Protein AF-H0Y9L6-F1 (afdb_monomer)

Solvent-accessible surface area (backbone atoms only — not comparable to full-atom values): 7091 Å² total; per-residue (Å²): 112,68,71,59,36,52,47,23,25,65,70,33,54,51,69,46,4,44,51,24,51,51,49,42,59,73,73,42,91,65,25,67,65,57,50,48,73,49,43,56,62,44,70,72,65,68,49,72,91,47,29,78,71,36,44,25,39,37,43,28,50,24,52,48,27,60,76,39,41,92,81,33,39,68,65,43,51,51,46,40,55,59,40,41,44,53,55,44,63,72,46,82,90,70,85,73,83,88,76,87,65,94,75,76,60,79,89,75,52,51,49,56,58,51,28,44,52,46,39,52,54,28,54,77,50,97

Sequence (126 aa):
LIPILHQKAKRGTPHQAKQAVHCIHAIFTNKEVQLAQIFEPLSRSLNADVPEQLITPLVSLGHISMLAPDQFASPMKSVVANFIVKDLLMNDRSTGEKNGKLWSPDEEVSPEVLAKHFGRQSRRIA

Mean predicted aligned error: 5.21 Å

Structure (mmCIF, N/CA/C/O backbone):
data_AF-H0Y9L6-F1
#
_entry.id   AF-H0Y9L6-F1
#
loop_
_atom_site.group_PDB
_atom_site.id
_atom_site.type_symbol
_atom_site.label_atom_id
_atom_site.label_alt_id
_atom_site.label_comp_id
_atom_site.label_asym_id
_atom_site.label_entity_id
_atom_site.label_seq_id
_atom_site.pdbx_PDB_ins_code
_atom_site.Cartn_x
_atom_site.Cartn_y
_atom_site.Cartn_z
_atom_site.occupancy
_atom_site.B_iso_or_equiv
_atom_site.auth_seq_id
_atom_site.auth_comp_id
_atom_site.auth_asym_id
_atom_site.auth_atom_id
_atom_site.pdbx_PDB_model_num
ATOM 1 N N . LEU A 1 1 ? -1.077 10.507 18.757 1.00 83.62 1 LEU A N 1
ATOM 2 C CA . LEU A 1 1 ? -0.507 9.294 18.117 1.0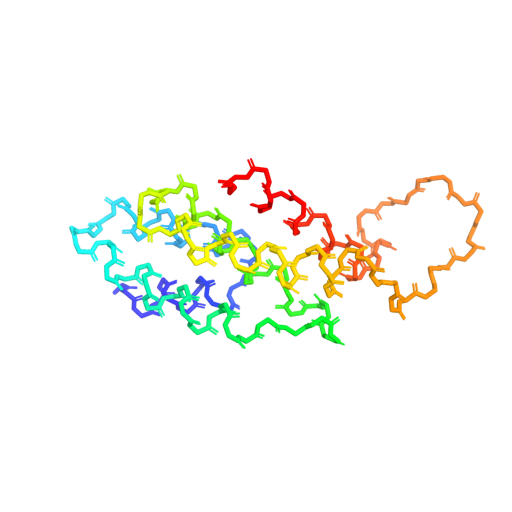0 83.62 1 LEU A CA 1
ATOM 3 C C . LEU A 1 1 ? -1.051 9.060 16.703 1.00 83.62 1 LEU A C 1
ATOM 5 O O . LEU A 1 1 ? -0.246 8.917 15.791 1.00 83.62 1 LEU A O 1
ATOM 9 N N . ILE A 1 2 ? -2.377 9.090 16.503 1.00 88.00 2 ILE A N 1
ATOM 10 C CA . ILE A 1 2 ? -3.035 8.862 15.196 1.00 88.00 2 ILE A CA 1
ATOM 11 C C . ILE A 1 2 ? -2.395 9.634 14.021 1.00 88.00 2 ILE A C 1
ATOM 13 O O . ILE A 1 2 ? -2.034 8.987 13.038 1.00 88.00 2 ILE A O 1
ATOM 17 N N . PRO A 1 3 ? -2.150 10.963 14.098 1.00 91.88 3 PRO A N 1
ATOM 18 C CA . PRO A 1 3 ? -1.632 11.711 12.946 1.00 91.88 3 PRO A CA 1
ATOM 19 C C . PRO A 1 3 ? -0.243 11.245 12.494 1.00 91.88 3 PRO A C 1
ATOM 21 O O . PRO A 1 3 ? 0.048 11.216 11.301 1.00 91.88 3 PRO A O 1
ATOM 24 N N . ILE A 1 4 ? 0.599 10.827 13.446 1.00 95.19 4 ILE A N 1
ATOM 25 C CA . ILE A 1 4 ? 1.949 10.323 13.171 1.00 95.19 4 ILE A CA 1
ATOM 26 C C . ILE A 1 4 ? 1.857 8.970 12.468 1.00 95.19 4 ILE A C 1
ATOM 28 O O . ILE A 1 4 ? 2.503 8.772 11.445 1.00 95.19 4 ILE A O 1
ATOM 32 N N . LEU A 1 5 ? 1.021 8.056 12.971 1.00 94.56 5 LEU A N 1
ATOM 33 C CA . LEU A 1 5 ? 0.847 6.742 12.349 1.00 94.56 5 LEU A CA 1
ATOM 34 C C . LEU A 1 5 ? 0.247 6.863 10.942 1.00 94.56 5 LEU A C 1
ATOM 36 O O . LEU A 1 5 ? 0.723 6.200 10.026 1.00 94.56 5 LEU A O 1
ATOM 40 N N . HIS A 1 6 ? -0.707 7.772 10.728 1.00 95.69 6 HIS A N 1
ATOM 41 C CA . HIS A 1 6 ? -1.245 8.052 9.393 1.00 95.69 6 HIS A CA 1
ATOM 42 C C . HIS A 1 6 ? -0.172 8.608 8.453 1.00 95.69 6 HIS A C 1
ATOM 44 O O . HIS A 1 6 ? -0.079 8.183 7.301 1.00 95.69 6 HIS A O 1
ATOM 50 N N . GLN A 1 7 ? 0.664 9.534 8.932 1.00 96.19 7 GLN A N 1
ATOM 51 C CA . GLN A 1 7 ? 1.766 10.080 8.142 1.00 96.19 7 GLN A CA 1
ATOM 52 C C . GLN A 1 7 ? 2.773 8.985 7.767 1.00 96.19 7 GLN A C 1
ATOM 54 O O . GLN A 1 7 ? 3.165 8.901 6.603 1.00 96.19 7 GLN A O 1
ATOM 59 N N . LYS A 1 8 ? 3.135 8.108 8.711 1.00 95.12 8 LYS A N 1
ATOM 60 C CA . LYS A 1 8 ? 4.059 6.991 8.475 1.00 95.12 8 LYS A CA 1
ATOM 61 C C . LYS A 1 8 ? 3.483 5.933 7.538 1.00 95.12 8 LYS A C 1
ATOM 63 O O . LYS A 1 8 ? 4.197 5.487 6.649 1.00 95.12 8 LYS A O 1
ATOM 68 N N . ALA A 1 9 ? 2.201 5.601 7.662 1.00 94.75 9 ALA A N 1
ATOM 69 C CA . ALA A 1 9 ? 1.523 4.680 6.751 1.00 94.75 9 ALA A CA 1
ATOM 70 C C . ALA A 1 9 ? 1.425 5.230 5.315 1.00 94.75 9 ALA A C 1
ATOM 72 O O . ALA A 1 9 ? 1.479 4.466 4.356 1.00 94.75 9 ALA A O 1
ATOM 73 N N . LYS A 1 10 ? 1.296 6.552 5.144 1.00 94.00 10 LYS A N 1
ATOM 74 C CA . LYS A 1 10 ? 1.134 7.167 3.815 1.00 94.00 10 LYS A CA 1
ATOM 75 C C . LYS A 1 10 ? 2.449 7.556 3.140 1.00 94.00 10 LYS A C 1
ATOM 77 O O . LYS A 1 10 ? 2.530 7.515 1.920 1.00 94.00 10 LYS A O 1
ATOM 82 N N . ARG A 1 11 ? 3.444 8.006 3.911 1.00 92.94 11 ARG A N 1
ATOM 83 C CA . ARG A 1 11 ? 4.670 8.648 3.393 1.00 92.94 11 ARG A CA 1
ATOM 84 C C . ARG A 1 11 ? 5.959 8.183 4.077 1.00 92.94 11 ARG A C 1
ATOM 86 O O . ARG A 1 11 ? 7.016 8.747 3.817 1.00 92.94 11 ARG A O 1
ATOM 93 N N . GLY A 1 12 ? 5.885 7.232 5.006 1.00 92.31 12 GLY A N 1
ATOM 94 C CA . GLY A 1 12 ? 7.068 6.682 5.666 1.00 92.31 12 GLY A CA 1
ATOM 95 C C . GLY A 1 12 ? 7.868 5.752 4.754 1.00 92.31 12 GLY A C 1
ATOM 96 O O . GLY A 1 12 ? 7.500 5.500 3.606 1.00 92.31 12 GLY A O 1
ATOM 97 N N . THR A 1 13 ? 8.950 5.193 5.293 1.00 94.06 13 THR A N 1
ATOM 98 C CA . THR A 1 13 ? 9.623 4.062 4.640 1.00 94.06 13 THR A CA 1
ATOM 99 C C . THR A 1 13 ? 8.701 2.834 4.632 1.00 94.06 13 THR A C 1
ATOM 101 O O . THR A 1 13 ? 7.822 2.735 5.494 1.00 94.06 13 THR A O 1
ATOM 104 N N . PRO A 1 14 ? 8.910 1.853 3.738 1.00 92.81 14 PRO A N 1
ATOM 105 C CA . PRO A 1 14 ? 8.109 0.624 3.701 1.00 92.81 14 PRO A CA 1
ATOM 106 C C . PRO A 1 14 ? 8.007 -0.070 5.068 1.00 92.81 14 PRO A C 1
ATOM 108 O O . PRO A 1 14 ? 6.933 -0.490 5.498 1.00 92.81 14 PRO A O 1
ATOM 111 N N . HIS A 1 15 ? 9.120 -0.105 5.806 1.00 92.44 15 HIS A N 1
ATOM 112 C CA . HIS A 1 15 ? 9.171 -0.660 7.155 1.00 92.44 15 HIS A CA 1
ATOM 113 C C . HIS A 1 15 ? 8.325 0.144 8.158 1.00 92.44 15 HIS A C 1
ATOM 115 O O . HIS A 1 15 ? 7.545 -0.432 8.917 1.00 92.44 15 HIS A O 1
ATOM 121 N N . GLN A 1 16 ? 8.434 1.478 8.138 1.00 95.50 16 GLN A N 1
ATOM 122 C CA . GLN A 1 16 ? 7.624 2.353 8.992 1.00 95.50 16 GLN A CA 1
ATOM 123 C C . GLN A 1 16 ? 6.134 2.235 8.673 1.00 95.50 16 GLN A C 1
ATOM 125 O O . GLN A 1 16 ? 5.315 2.256 9.587 1.00 95.50 16 GLN A O 1
ATOM 130 N N . ALA A 1 17 ? 5.787 2.103 7.396 1.00 96.69 17 ALA A N 1
ATOM 131 C CA . ALA A 1 17 ? 4.414 1.996 6.939 1.00 96.69 17 ALA A CA 1
ATOM 132 C C . ALA A 1 17 ? 3.761 0.691 7.405 1.00 96.69 17 ALA A C 1
ATOM 134 O O . ALA A 1 17 ? 2.702 0.730 8.032 1.00 96.69 17 ALA A O 1
ATOM 135 N N . LYS A 1 18 ? 4.453 -0.445 7.224 1.00 95.62 18 LYS A N 1
ATOM 136 C CA . LYS A 1 18 ? 4.063 -1.736 7.808 1.00 95.62 18 LYS A CA 1
ATOM 137 C C . LYS A 1 18 ? 3.821 -1.599 9.310 1.00 95.62 18 LYS A C 1
ATOM 139 O O . LYS A 1 18 ? 2.737 -1.929 9.787 1.00 95.62 18 LYS A O 1
ATOM 144 N N . GLN A 1 19 ? 4.805 -1.095 10.054 1.00 96.44 19 GLN A N 1
ATOM 145 C CA . GLN A 1 19 ? 4.687 -1.014 11.508 1.00 96.44 19 GLN A CA 1
ATOM 146 C C . GLN A 1 19 ? 3.551 -0.077 11.933 1.00 96.44 19 GLN A C 1
ATOM 148 O O . GLN A 1 19 ? 2.816 -0.393 12.864 1.00 96.44 19 GLN A O 1
ATOM 153 N N . ALA A 1 20 ? 3.357 1.039 11.230 1.00 97.50 20 ALA A N 1
ATOM 154 C CA . ALA A 1 20 ? 2.285 1.979 11.523 1.00 97.50 20 ALA A CA 1
ATOM 155 C C . ALA A 1 20 ? 0.897 1.348 11.348 1.00 97.50 20 ALA A C 1
ATOM 157 O O . ALA A 1 20 ? 0.052 1.513 12.224 1.00 97.50 20 ALA A O 1
ATOM 158 N N . VAL A 1 21 ? 0.675 0.586 10.271 1.00 97.44 21 VAL A N 1
ATOM 159 C CA . VAL A 1 21 ? -0.589 -0.131 10.031 1.00 97.44 21 VAL A CA 1
ATOM 160 C C . VAL A 1 21 ? -0.860 -1.161 11.134 1.00 97.44 21 VAL A C 1
ATOM 162 O O . VAL A 1 21 ? -1.962 -1.199 11.682 1.00 97.44 21 VAL A O 1
ATOM 165 N N . HIS A 1 22 ? 0.154 -1.939 11.528 1.00 96.75 22 HIS A N 1
ATOM 166 C CA . HIS A 1 22 ? 0.036 -2.910 12.625 1.00 96.75 22 HIS A CA 1
ATOM 167 C C . HIS A 1 22 ? -0.235 -2.233 13.973 1.00 96.75 22 HIS A C 1
ATOM 169 O O . HIS A 1 22 ? -1.106 -2.675 14.720 1.00 96.75 22 HIS A O 1
ATOM 175 N N . CYS A 1 23 ? 0.441 -1.121 14.269 1.00 97.31 23 CYS A N 1
ATOM 176 C CA . CYS A 1 23 ? 0.176 -0.327 15.468 1.00 97.31 23 CYS A CA 1
ATOM 177 C C . CYS A 1 23 ? -1.254 0.225 15.486 1.00 97.31 23 CYS A C 1
ATOM 179 O O . CYS A 1 23 ? -1.894 0.196 16.534 1.00 97.31 23 CYS A O 1
ATOM 181 N N . ILE A 1 24 ? -1.773 0.706 14.349 1.00 96.88 24 ILE A N 1
ATOM 182 C CA . ILE A 1 24 ? -3.159 1.185 14.266 1.00 96.88 24 ILE A CA 1
ATOM 183 C C . ILE A 1 24 ? -4.137 0.049 14.584 1.00 96.88 24 ILE A C 1
ATOM 185 O O . ILE A 1 24 ? -5.054 0.232 15.382 1.00 96.88 24 ILE A O 1
ATOM 189 N N . HIS A 1 25 ? -3.914 -1.127 13.997 1.00 96.31 25 HIS A N 1
ATOM 190 C CA . HIS A 1 25 ? -4.761 -2.294 14.217 1.00 96.31 25 HIS A CA 1
ATOM 191 C C . HIS A 1 25 ? -4.735 -2.787 15.673 1.00 96.31 25 HIS A C 1
ATOM 193 O O . HIS A 1 25 ? -5.776 -3.156 16.208 1.00 96.31 25 HIS A O 1
ATOM 199 N N . ALA A 1 26 ? -3.565 -2.777 16.318 1.00 96.50 26 ALA A N 1
ATOM 200 C CA . ALA A 1 26 ? -3.392 -3.309 17.668 1.00 96.50 26 ALA A CA 1
ATOM 201 C C . ALA A 1 26 ? -3.844 -2.349 18.783 1.00 96.50 26 ALA A C 1
ATOM 203 O O . ALA A 1 26 ? -4.328 -2.800 19.816 1.00 96.50 26 ALA A O 1
ATOM 204 N N . ILE A 1 27 ? -3.655 -1.036 18.606 1.00 95.62 27 ILE A N 1
ATOM 205 C CA . ILE A 1 27 ? -3.820 -0.054 19.694 1.00 95.62 27 ILE A CA 1
ATOM 206 C C . ILE A 1 27 ? -5.228 0.552 19.721 1.00 95.62 27 ILE A C 1
ATOM 208 O O . ILE A 1 27 ? -5.741 0.864 20.795 1.00 95.62 27 ILE A O 1
ATOM 212 N N . PHE A 1 28 ? -5.856 0.762 18.562 1.00 94.50 28 PHE A N 1
ATOM 213 C CA . PHE A 1 28 ? -7.108 1.516 18.482 1.00 94.50 28 PHE A CA 1
ATOM 214 C C . PHE A 1 28 ? -8.325 0.599 18.405 1.00 94.50 28 PHE A C 1
ATOM 216 O O . PHE A 1 28 ? -8.390 -0.328 17.599 1.00 94.50 28 PHE A O 1
ATOM 223 N N . THR A 1 29 ? -9.352 0.912 19.191 1.00 93.38 29 THR A N 1
ATOM 224 C CA . THR A 1 29 ? -10.644 0.216 19.137 1.00 93.38 29 THR A CA 1
ATOM 225 C C . THR A 1 29 ? -11.394 0.523 17.839 1.00 93.38 29 THR A C 1
ATOM 227 O O . THR A 1 29 ? -11.958 -0.380 17.227 1.00 93.38 29 THR A O 1
ATOM 230 N N . ASN A 1 30 ? -11.312 1.765 17.350 1.00 93.81 30 ASN A N 1
ATOM 231 C CA . ASN A 1 30 ? -11.886 2.224 16.079 1.00 93.81 30 ASN A CA 1
ATOM 232 C C . ASN A 1 30 ? -10.958 1.998 14.865 1.00 93.81 30 ASN A C 1
ATOM 234 O O . ASN A 1 30 ? -10.985 2.779 13.910 1.00 93.81 30 ASN A O 1
ATOM 238 N N . LYS A 1 31 ? -10.129 0.945 14.905 1.00 94.31 31 LYS A N 1
ATOM 239 C CA . LYS A 1 31 ? -9.116 0.614 13.886 1.00 94.31 31 LYS A CA 1
ATOM 240 C C . LYS A 1 31 ? -9.644 0.651 12.453 1.00 94.31 31 LYS A C 1
ATOM 242 O O . LYS A 1 31 ? -8.991 1.217 11.590 1.00 94.31 31 LYS A O 1
ATOM 247 N N . GLU A 1 32 ? -10.839 0.129 12.214 1.00 93.88 32 GLU A N 1
ATOM 248 C CA . GLU A 1 32 ? -11.477 0.080 10.894 1.00 93.88 32 GLU A CA 1
ATOM 249 C C . GLU A 1 32 ? -11.596 1.460 10.235 1.00 93.88 32 GLU A C 1
ATOM 251 O O . GLU A 1 32 ? -11.155 1.665 9.105 1.00 93.88 32 GLU A O 1
ATOM 256 N N . VAL A 1 33 ? -12.091 2.447 10.988 1.00 95.88 33 VAL A N 1
ATOM 257 C CA . VAL A 1 33 ? -12.224 3.832 10.514 1.00 95.88 33 VAL A CA 1
ATOM 258 C C . VAL A 1 33 ? -10.851 4.434 10.206 1.00 95.88 33 VAL A C 1
ATOM 260 O O . VAL A 1 33 ? -10.682 5.115 9.195 1.00 95.88 33 VAL A O 1
ATOM 263 N N . GLN A 1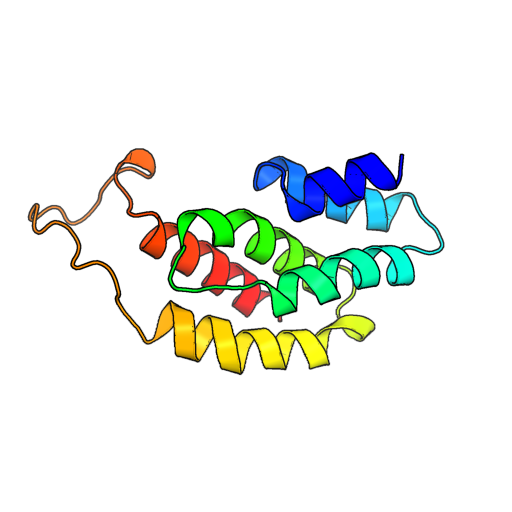 34 ? -9.848 4.165 11.048 1.00 96.38 34 GLN A N 1
ATOM 264 C CA . GLN A 1 34 ? -8.487 4.676 10.846 1.00 96.38 34 GLN A CA 1
ATOM 265 C C . GLN A 1 34 ? -7.827 4.059 9.603 1.00 96.38 34 GLN A C 1
ATOM 267 O O . GLN A 1 34 ? -7.228 4.772 8.796 1.00 96.38 34 GLN A O 1
ATOM 272 N N . LEU A 1 35 ? -7.979 2.744 9.406 1.00 96.88 35 LEU A N 1
ATOM 273 C CA . LEU A 1 35 ? -7.455 2.046 8.232 1.00 96.88 35 LEU A CA 1
ATOM 274 C C . LEU A 1 35 ? -8.156 2.509 6.948 1.00 96.88 35 LEU A C 1
ATOM 276 O O . LEU A 1 35 ? -7.473 2.729 5.950 1.00 96.88 35 LEU A O 1
ATOM 280 N N . ALA A 1 36 ? -9.468 2.769 6.973 1.00 96.62 36 ALA A N 1
ATOM 281 C CA . ALA A 1 36 ? -10.198 3.310 5.823 1.00 96.62 36 ALA A CA 1
ATOM 282 C C . ALA A 1 36 ? -9.684 4.702 5.405 1.00 96.62 36 ALA A C 1
ATOM 284 O O . ALA A 1 36 ? -9.421 4.947 4.226 1.00 96.62 36 ALA A O 1
ATOM 285 N N . GLN A 1 37 ? -9.410 5.581 6.378 1.00 96.38 37 GLN A N 1
ATOM 286 C CA . GLN A 1 37 ? -8.814 6.907 6.148 1.00 96.38 37 GLN A CA 1
ATOM 287 C C . GLN A 1 37 ? -7.380 6.866 5.585 1.00 96.38 37 GLN A C 1
ATOM 289 O O . GLN A 1 37 ? -6.846 7.895 5.138 1.00 96.38 37 GLN A O 1
ATOM 294 N N . ILE A 1 38 ? -6.727 5.704 5.623 1.00 97.00 38 ILE A N 1
ATOM 295 C CA . ILE A 1 38 ? -5.441 5.450 4.969 1.00 97.00 38 ILE A CA 1
ATOM 296 C C . ILE A 1 38 ? -5.662 4.812 3.599 1.00 97.00 38 ILE A C 1
ATOM 298 O O . ILE A 1 38 ? -5.086 5.283 2.620 1.00 97.00 38 ILE A O 1
ATOM 302 N N . PHE A 1 39 ? -6.508 3.789 3.528 1.00 97.31 39 PHE A N 1
ATOM 303 C CA . PHE A 1 39 ? -6.759 3.001 2.330 1.00 97.31 39 PHE A CA 1
ATOM 304 C C . PHE A 1 39 ? -7.279 3.849 1.171 1.00 97.31 39 PHE A C 1
ATOM 306 O O . PHE A 1 39 ? -6.702 3.830 0.085 1.00 97.31 39 PHE A O 1
ATOM 313 N N . GLU A 1 40 ? -8.350 4.614 1.394 1.00 96.06 40 GLU A N 1
ATOM 314 C CA . GLU A 1 40 ? -9.019 5.368 0.332 1.00 96.06 40 GLU A CA 1
ATOM 315 C C . GLU A 1 40 ? -8.084 6.327 -0.417 1.00 96.06 40 GLU A C 1
ATOM 317 O O . GLU A 1 40 ? -7.974 6.197 -1.639 1.00 96.06 40 GLU A O 1
ATOM 322 N N . PRO A 1 41 ? -7.364 7.254 0.250 1.00 96.12 41 PRO A N 1
ATOM 323 C CA . PRO A 1 41 ? -6.481 8.168 -0.462 1.00 96.12 41 PRO A CA 1
ATOM 324 C C . PRO A 1 41 ? -5.327 7.439 -1.153 1.00 96.12 41 PRO A C 1
ATOM 326 O O . PRO A 1 41 ? -4.972 7.830 -2.259 1.00 96.12 41 PRO A O 1
ATOM 329 N N . LEU A 1 42 ? -4.777 6.376 -0.548 1.00 96.12 42 LEU A N 1
ATOM 330 C CA . LEU A 1 42 ? -3.685 5.615 -1.158 1.00 96.12 42 LEU A CA 1
ATOM 331 C C . LEU A 1 42 ? -4.138 4.879 -2.415 1.00 96.12 42 LEU A C 1
ATOM 333 O O . LEU A 1 42 ? -3.459 4.961 -3.430 1.00 96.12 42 LEU A O 1
ATOM 337 N N . SER A 1 43 ? -5.291 4.207 -2.369 1.00 95.06 43 SER A N 1
ATOM 338 C CA . SER A 1 43 ? -5.838 3.472 -3.517 1.00 95.06 43 SER A CA 1
ATOM 339 C C . SER A 1 43 ? -6.123 4.377 -4.721 1.00 95.06 43 SER A C 1
ATOM 341 O O . SER A 1 43 ? -5.938 3.951 -5.857 1.00 95.06 43 SER A O 1
ATOM 343 N N . ARG A 1 44 ? -6.516 5.637 -4.480 1.00 94.38 44 ARG A N 1
ATOM 344 C CA . ARG A 1 44 ? -6.775 6.635 -5.530 1.00 94.38 44 ARG A CA 1
ATOM 345 C C . ARG A 1 44 ? -5.512 7.320 -6.048 1.00 94.38 44 ARG A C 1
ATOM 347 O O . ARG A 1 44 ? -5.534 7.836 -7.157 1.00 94.38 44 ARG A O 1
ATOM 354 N N . SER A 1 45 ? -4.442 7.365 -5.256 1.00 93.56 45 SER A N 1
ATOM 355 C CA . SER A 1 45 ? -3.193 8.040 -5.625 1.00 93.56 45 SER A CA 1
ATOM 356 C C . SER A 1 45 ? -2.155 7.113 -6.263 1.00 93.56 45 SER A C 1
ATOM 358 O O . SER A 1 45 ? -1.025 7.545 -6.479 1.00 93.56 45 SER A O 1
ATOM 360 N N . LEU A 1 46 ? -2.486 5.838 -6.502 1.00 94.06 46 LEU A N 1
ATOM 361 C CA . LEU A 1 46 ? -1.581 4.902 -7.165 1.00 94.06 46 LEU A CA 1
ATOM 362 C C . LEU A 1 46 ? -1.315 5.373 -8.598 1.00 94.06 46 LEU A C 1
ATOM 364 O O . LEU A 1 46 ? -2.238 5.517 -9.394 1.00 94.06 46 LEU A O 1
ATOM 368 N N . ASN A 1 47 ? -0.043 5.601 -8.917 1.00 92.56 47 ASN A N 1
ATOM 369 C CA . ASN A 1 47 ? 0.391 6.031 -10.237 1.00 92.56 47 ASN A CA 1
ATOM 370 C C . ASN A 1 47 ? 1.576 5.180 -10.710 1.00 92.56 47 ASN A C 1
ATOM 372 O O . ASN A 1 47 ? 2.658 5.221 -10.126 1.00 92.56 47 ASN A O 1
ATOM 376 N N . ALA A 1 48 ? 1.361 4.414 -11.777 1.00 89.44 48 ALA A N 1
ATOM 377 C CA . ALA A 1 48 ? 2.357 3.513 -12.342 1.00 89.44 48 ALA A CA 1
ATOM 378 C C . ALA A 1 48 ? 3.491 4.238 -13.089 1.00 89.44 48 ALA A C 1
ATOM 380 O O . ALA A 1 48 ? 4.540 3.640 -13.317 1.00 89.44 48 ALA A O 1
ATOM 381 N N . ASP A 1 49 ? 3.316 5.524 -13.400 1.00 88.81 49 ASP A N 1
ATOM 382 C CA . ASP A 1 49 ? 4.328 6.347 -14.068 1.00 8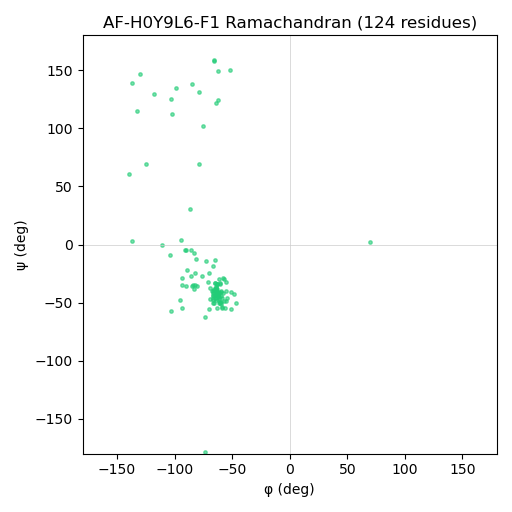8.81 49 ASP A CA 1
ATOM 383 C C . ASP A 1 49 ? 5.392 6.882 -13.097 1.00 88.81 49 ASP A C 1
ATOM 385 O O . ASP A 1 49 ? 6.439 7.358 -13.527 1.00 88.81 49 ASP A O 1
ATOM 389 N N . VAL A 1 50 ? 5.159 6.768 -11.782 1.00 89.31 50 VAL A N 1
ATOM 390 C CA . VAL A 1 50 ? 6.112 7.176 -10.735 1.00 89.31 50 VAL A CA 1
ATOM 391 C C . VAL A 1 50 ? 6.387 5.999 -9.783 1.00 89.31 50 VAL A C 1
ATOM 393 O O . VAL A 1 50 ? 5.968 6.018 -8.620 1.00 89.31 50 VAL A O 1
ATOM 396 N N . PRO A 1 51 ? 7.078 4.940 -10.250 1.00 85.00 51 PRO A N 1
ATOM 397 C CA . PRO A 1 51 ? 7.227 3.683 -9.511 1.00 85.00 51 PRO A CA 1
ATOM 398 C C . PRO A 1 51 ? 7.939 3.825 -8.157 1.00 85.00 51 PRO A C 1
ATOM 400 O O . PRO A 1 51 ? 7.614 3.103 -7.215 1.00 85.00 51 PRO A O 1
ATOM 403 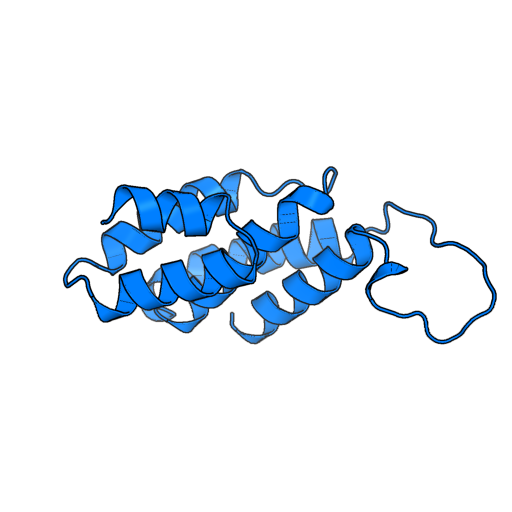N N . GLU A 1 52 ? 8.838 4.801 -8.015 1.00 86.50 52 GLU A N 1
ATOM 404 C CA . GLU A 1 52 ? 9.522 5.130 -6.753 1.00 86.50 52 GLU A CA 1
ATOM 405 C C . GLU A 1 52 ? 8.549 5.470 -5.612 1.00 86.50 52 GLU A C 1
ATOM 407 O O . GLU A 1 52 ? 8.827 5.205 -4.443 1.00 86.50 52 GLU A O 1
ATOM 412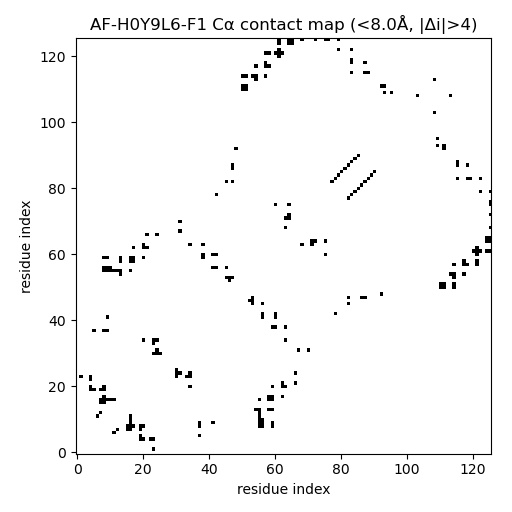 N N . GLN A 1 53 ? 7.377 6.023 -5.942 1.00 89.88 53 GLN A N 1
ATOM 413 C CA . GLN A 1 53 ? 6.365 6.420 -4.963 1.00 89.88 53 GLN A CA 1
ATOM 414 C C . GLN A 1 53 ? 5.362 5.305 -4.646 1.00 89.88 53 GLN A C 1
ATOM 416 O O . GLN A 1 53 ? 4.525 5.482 -3.763 1.00 89.88 53 GLN A O 1
ATOM 421 N N . LEU A 1 54 ? 5.430 4.152 -5.323 1.00 92.44 54 LEU A N 1
ATOM 422 C CA . LEU A 1 54 ? 4.446 3.075 -5.166 1.00 92.44 54 LEU A CA 1
ATOM 423 C C . LEU A 1 54 ? 4.734 2.126 -4.012 1.00 92.44 54 LEU A C 1
ATOM 425 O O . LEU A 1 54 ? 3.801 1.533 -3.473 1.00 92.44 54 LEU A O 1
ATOM 429 N N . ILE A 1 55 ? 6.000 1.974 -3.622 1.00 92.38 55 ILE A N 1
ATOM 430 C CA . ILE A 1 55 ? 6.410 0.933 -2.673 1.00 92.38 55 ILE A CA 1
ATOM 431 C C . ILE A 1 55 ? 5.671 1.088 -1.336 1.00 92.38 55 ILE A C 1
ATOM 433 O O . ILE A 1 55 ? 5.004 0.160 -0.877 1.00 92.38 55 ILE A O 1
ATOM 437 N N . THR A 1 56 ? 5.743 2.270 -0.723 1.00 94.31 56 THR A N 1
ATOM 438 C CA . THR A 1 56 ? 5.091 2.542 0.567 1.00 94.31 56 THR A CA 1
ATOM 439 C C . THR A 1 56 ? 3.563 2.375 0.505 1.00 94.31 56 THR A C 1
ATOM 441 O O . THR A 1 56 ? 3.023 1.643 1.341 1.00 94.31 56 THR A O 1
ATOM 444 N N . PRO A 1 57 ? 2.842 2.972 -0.469 1.00 95.69 57 PRO A N 1
ATOM 445 C CA . PRO A 1 57 ? 1.412 2.731 -0.652 1.00 95.69 57 PRO A CA 1
ATOM 446 C C . PRO A 1 57 ? 1.042 1.254 -0.803 1.00 95.69 57 PRO A C 1
ATOM 448 O O . PRO A 1 57 ? 0.115 0.798 -0.134 1.00 95.69 57 PRO A O 1
ATOM 451 N N . LEU A 1 58 ? 1.768 0.491 -1.629 1.00 95.12 58 LEU A N 1
ATOM 452 C CA . LEU A 1 58 ? 1.486 -0.929 -1.863 1.00 95.12 58 LEU A CA 1
ATOM 453 C C . LEU A 1 58 ? 1.661 -1.767 -0.594 1.00 95.12 58 LEU A C 1
ATOM 455 O O . LEU A 1 58 ? 0.830 -2.637 -0.324 1.00 95.12 58 LEU A O 1
ATOM 459 N N . VAL A 1 59 ? 2.691 -1.475 0.205 1.00 95.56 59 VAL A N 1
ATOM 460 C CA . VAL A 1 59 ? 2.935 -2.131 1.499 1.00 95.56 59 VAL A CA 1
ATOM 461 C C . VAL A 1 59 ? 1.805 -1.839 2.483 1.00 95.56 59 VAL A C 1
ATOM 463 O O . VAL A 1 59 ? 1.274 -2.765 3.099 1.00 95.56 59 VAL A O 1
ATOM 466 N N . SER A 1 60 ? 1.398 -0.574 2.609 1.00 96.81 60 SER A N 1
ATOM 467 C CA . SER A 1 60 ? 0.282 -0.192 3.480 1.00 96.81 60 SER A CA 1
ATOM 468 C C . SER A 1 60 ? -1.021 -0.861 3.064 1.00 96.81 60 SER A C 1
ATOM 470 O O . SER A 1 60 ? -1.683 -1.475 3.897 1.00 96.81 60 SER A O 1
ATOM 472 N N . LEU A 1 61 ? -1.367 -0.795 1.777 1.00 96.94 61 LEU A N 1
ATOM 473 C CA . LEU A 1 61 ? -2.570 -1.416 1.226 1.00 96.94 61 LEU A CA 1
ATOM 474 C C . LEU A 1 61 ? -2.581 -2.935 1.457 1.00 96.94 61 LEU A C 1
ATOM 476 O O . LEU A 1 61 ? -3.574 -3.464 1.953 1.00 96.94 61 LEU A O 1
ATOM 480 N N . GLY A 1 62 ? -1.467 -3.622 1.185 1.00 95.12 62 GLY A N 1
ATOM 481 C CA . GLY A 1 62 ? -1.345 -5.066 1.400 1.00 95.12 62 GLY A CA 1
ATOM 482 C C . GLY A 1 62 ? -1.528 -5.468 2.866 1.00 95.12 62 GLY A C 1
ATOM 483 O O . GLY A 1 62 ? -2.265 -6.405 3.165 1.00 95.12 62 GLY A O 1
ATOM 484 N N . HIS A 1 63 ? -0.921 -4.734 3.804 1.00 96.19 63 HIS A N 1
ATOM 485 C CA . HIS A 1 63 ? -1.091 -5.018 5.232 1.00 96.19 63 HIS A CA 1
ATOM 486 C C . HIS A 1 63 ? -2.481 -4.662 5.766 1.00 96.19 63 HIS A C 1
ATOM 488 O O . HIS A 1 63 ? -2.966 -5.362 6.652 1.00 96.19 63 HIS A O 1
ATOM 494 N N . ILE A 1 64 ? -3.142 -3.630 5.233 1.00 96.62 64 ILE A N 1
ATOM 495 C CA . ILE A 1 64 ? -4.538 -3.330 5.579 1.00 96.62 64 ILE A CA 1
ATOM 496 C C . ILE A 1 64 ? -5.438 -4.503 5.181 1.00 96.62 64 ILE A C 1
ATOM 498 O O . ILE A 1 64 ? -6.200 -4.992 6.013 1.00 96.62 64 ILE A O 1
ATOM 502 N N . SER A 1 65 ? -5.298 -5.008 3.953 1.00 95.00 65 SER A N 1
ATOM 503 C CA . SER A 1 65 ? -6.060 -6.171 3.486 1.00 95.00 65 SER A CA 1
ATOM 504 C C . SER A 1 65 ? -5.762 -7.441 4.277 1.00 95.00 65 SER A C 1
ATOM 506 O O . SER A 1 65 ? -6.676 -8.213 4.533 1.00 95.00 65 SER A O 1
ATOM 508 N N . MET A 1 66 ? -4.519 -7.620 4.733 1.00 94.50 66 MET A N 1
ATOM 509 C CA . MET A 1 66 ? -4.136 -8.741 5.596 1.00 94.50 66 MET A CA 1
ATOM 510 C C . MET A 1 66 ? -4.847 -8.722 6.951 1.00 94.50 66 MET A C 1
ATOM 512 O O . MET A 1 66 ? -5.235 -9.764 7.469 1.00 94.50 66 MET A O 1
ATOM 516 N N . LEU A 1 67 ? -4.932 -7.540 7.564 1.00 95.12 67 LEU A N 1
ATOM 517 C CA . LEU A 1 67 ? -5.392 -7.377 8.943 1.00 95.12 67 LEU A CA 1
ATOM 518 C C . LEU A 1 67 ? -6.909 -7.186 9.051 1.00 95.12 67 LEU A C 1
ATOM 520 O O . LEU A 1 67 ? -7.469 -7.401 10.122 1.00 95.12 67 LEU A O 1
ATOM 524 N N . ALA A 1 68 ? -7.565 -6.748 7.977 1.00 93.88 68 ALA A N 1
ATOM 525 C CA . ALA A 1 68 ? -9.007 -6.516 7.929 1.00 93.88 68 ALA A CA 1
ATOM 526 C C . ALA A 1 68 ? -9.608 -6.997 6.588 1.00 93.88 68 ALA A C 1
ATOM 528 O O . ALA A 1 68 ? -10.165 -6.193 5.832 1.00 93.88 68 ALA A O 1
ATOM 529 N N . PRO A 1 69 ? -9.499 -8.300 6.263 1.00 93.38 69 PRO A N 1
ATOM 530 C CA . PRO A 1 69 ? -9.941 -8.833 4.975 1.00 93.38 69 PRO A CA 1
ATOM 531 C C . PRO A 1 69 ? -11.438 -8.608 4.737 1.00 93.38 69 PRO A C 1
ATOM 533 O O . PRO A 1 69 ? -11.816 -8.181 3.650 1.00 93.38 69 PRO A O 1
ATOM 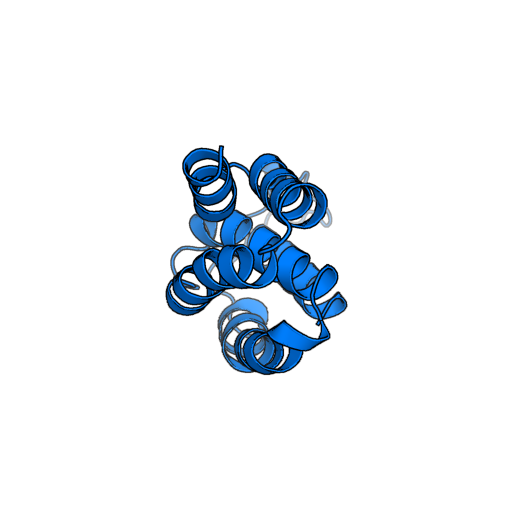536 N N . ASP A 1 70 ? -12.282 -8.781 5.755 1.00 93.06 70 ASP A N 1
ATOM 537 C CA . ASP A 1 70 ? -13.741 -8.650 5.620 1.00 93.06 70 ASP A CA 1
ATOM 538 C C . ASP A 1 70 ? -14.175 -7.246 5.172 1.00 93.06 70 ASP A C 1
ATOM 540 O O . ASP A 1 70 ? -15.116 -7.093 4.394 1.00 93.06 70 ASP A O 1
ATOM 544 N N . GLN A 1 71 ? -13.452 -6.212 5.611 1.00 93.19 71 GLN A N 1
ATOM 545 C CA . GLN A 1 71 ? -13.749 -4.821 5.272 1.00 93.19 71 GLN A CA 1
ATOM 546 C C . GLN A 1 71 ? -13.139 -4.396 3.930 1.00 93.19 71 GLN A C 1
ATOM 548 O O . GLN A 1 71 ? -13.747 -3.619 3.192 1.00 93.19 71 GLN A O 1
ATOM 553 N N . PHE A 1 72 ? -11.941 -4.891 3.596 1.00 95.31 72 PHE A N 1
ATOM 554 C CA . PHE A 1 72 ? -11.166 -4.391 2.455 1.00 95.31 72 PHE A CA 1
ATOM 555 C C . PHE A 1 72 ? -11.047 -5.366 1.275 1.00 95.31 72 PHE A C 1
ATOM 557 O O . PHE A 1 72 ? -10.466 -4.990 0.258 1.00 95.31 72 PHE A O 1
ATOM 564 N N . ALA A 1 73 ? -11.616 -6.575 1.334 1.00 91.94 73 ALA A N 1
ATOM 565 C CA . ALA A 1 73 ? -11.523 -7.560 0.249 1.00 91.94 73 ALA A CA 1
ATOM 566 C C . ALA A 1 73 ? -12.063 -7.029 -1.088 1.00 91.94 73 ALA A C 1
ATOM 568 O O . ALA A 1 73 ? -11.394 -7.130 -2.114 1.00 91.94 73 ALA A O 1
ATOM 569 N N . SER A 1 74 ? -13.261 -6.437 -1.094 1.00 94.69 74 SER A N 1
ATOM 570 C CA . SER A 1 74 ? -13.865 -5.887 -2.317 1.00 94.69 74 SER A CA 1
ATOM 571 C C . SER A 1 74 ? -13.049 -4.730 -2.926 1.00 94.69 74 SER A C 1
ATOM 573 O O . SER A 1 74 ? -12.641 -4.839 -4.089 1.00 94.69 74 SER A O 1
ATOM 575 N N . PRO A 1 75 ? -12.720 -3.651 -2.182 1.00 94.56 75 PRO A N 1
ATOM 576 C CA . PRO A 1 75 ? -11.920 -2.568 -2.747 1.00 94.56 75 PRO A CA 1
ATOM 577 C C . PRO A 1 75 ? -10.500 -3.020 -3.121 1.00 94.56 75 PRO A C 1
ATOM 579 O O . PRO A 1 75 ? -9.970 -2.563 -4.134 1.00 94.56 75 PRO A O 1
ATOM 582 N N . MET A 1 76 ? -9.901 -3.968 -2.389 1.00 95.38 76 MET A N 1
ATOM 583 C CA . MET A 1 76 ? -8.599 -4.531 -2.757 1.00 95.38 76 MET A CA 1
ATOM 584 C C . MET A 1 76 ? -8.654 -5.332 -4.058 1.00 95.38 76 MET A C 1
ATOM 586 O O . MET A 1 76 ? -7.776 -5.165 -4.899 1.00 95.38 76 MET A O 1
ATOM 590 N N . LYS A 1 77 ? -9.696 -6.143 -4.288 1.00 93.38 77 LYS A N 1
ATOM 591 C CA . LYS A 1 77 ? -9.881 -6.847 -5.571 1.00 93.38 77 LYS A CA 1
ATOM 592 C C . LYS A 1 77 ? -9.884 -5.877 -6.753 1.00 93.38 77 LYS A C 1
ATOM 594 O O . LYS A 1 77 ? -9.262 -6.167 -7.773 1.00 93.38 77 LYS A O 1
ATOM 599 N N . SER A 1 78 ? -10.521 -4.714 -6.600 1.00 95.06 78 SER A N 1
ATOM 600 C CA . SER A 1 78 ? -10.502 -3.660 -7.623 1.00 95.06 78 SER A CA 1
ATOM 601 C C . SER A 1 78 ? -9.094 -3.095 -7.850 1.00 95.06 78 SER A C 1
ATOM 603 O O . SER A 1 78 ? -8.656 -3.001 -8.996 1.00 95.06 78 SER A O 1
ATOM 605 N N . VAL A 1 79 ? -8.352 -2.784 -6.779 1.00 95.94 79 VAL A N 1
ATOM 606 C CA . VAL A 1 79 ? -6.954 -2.313 -6.868 1.00 95.94 79 VAL A CA 1
ATOM 607 C C . VAL A 1 79 ? -6.062 -3.357 -7.546 1.00 95.94 79 VAL A C 1
ATOM 609 O O . VAL A 1 79 ? -5.275 -3.022 -8.431 1.00 95.94 79 VAL A O 1
ATOM 612 N N . VAL A 1 80 ? -6.205 -4.632 -7.179 1.00 94.44 80 VAL A N 1
ATOM 613 C CA . VAL A 1 80 ? -5.439 -5.733 -7.773 1.00 94.44 80 VAL A CA 1
ATOM 614 C C . VAL A 1 80 ? -5.721 -5.841 -9.268 1.00 94.44 80 VAL A C 1
ATOM 616 O O . VAL A 1 80 ? -4.780 -5.883 -10.057 1.00 94.44 80 VAL A O 1
ATOM 619 N N . ALA A 1 81 ? -6.993 -5.878 -9.668 1.00 92.88 81 ALA A N 1
ATOM 620 C CA . ALA A 1 81 ? -7.370 -6.065 -11.064 1.00 92.88 81 ALA A CA 1
ATOM 621 C C . ALA A 1 81 ? -6.961 -4.873 -11.940 1.00 92.88 81 ALA A C 1
ATOM 623 O O . ALA A 1 81 ? -6.314 -5.053 -12.973 1.00 92.88 81 ALA A O 1
ATOM 624 N N . ASN A 1 82 ? -7.318 -3.661 -11.514 1.00 94.12 82 ASN A N 1
ATOM 625 C CA . ASN A 1 82 ? -7.186 -2.471 -12.347 1.00 94.12 82 ASN A CA 1
ATOM 626 C C . ASN A 1 82 ? -5.782 -1.874 -12.304 1.00 94.12 82 ASN A C 1
ATOM 628 O O . ASN A 1 82 ? -5.292 -1.448 -13.339 1.00 94.12 82 ASN A O 1
ATOM 632 N N . PHE A 1 83 ? -5.122 -1.876 -11.144 1.00 94.38 83 PHE A N 1
ATOM 633 C CA . PHE A 1 83 ? -3.810 -1.252 -11.007 1.00 94.38 83 PHE A CA 1
ATOM 634 C C . PHE A 1 83 ? -2.675 -2.278 -10.990 1.00 94.38 83 PHE A C 1
ATOM 636 O O . PHE A 1 83 ? -1.773 -2.215 -11.820 1.00 94.38 83 PHE A O 1
ATOM 643 N N . ILE A 1 84 ? -2.702 -3.247 -10.065 1.00 92.62 84 ILE A N 1
ATOM 644 C CA . ILE A 1 84 ? -1.555 -4.153 -9.876 1.00 92.62 84 ILE A CA 1
ATOM 645 C C . ILE A 1 84 ? -1.350 -5.042 -11.105 1.00 92.62 84 ILE A C 1
ATOM 647 O O . ILE A 1 84 ? -0.236 -5.139 -11.610 1.00 92.62 84 ILE A O 1
ATOM 651 N N . VAL A 1 85 ? -2.398 -5.710 -11.587 1.00 90.25 85 VAL A N 1
ATOM 652 C CA . VAL A 1 85 ? -2.293 -6.607 -12.742 1.00 90.25 85 VAL A CA 1
ATOM 653 C C . VAL A 1 85 ? -2.141 -5.793 -14.017 1.00 90.25 85 VAL A C 1
ATOM 655 O O . VAL A 1 85 ? -1.109 -5.888 -14.677 1.00 90.25 85 VAL A O 1
ATOM 658 N N . LYS A 1 86 ? -3.150 -4.986 -14.346 1.00 92.19 86 LYS A N 1
ATOM 659 C CA . LYS A 1 86 ? -3.224 -4.307 -15.637 1.00 92.19 86 LYS A CA 1
ATOM 660 C C . LYS A 1 86 ? -2.173 -3.206 -15.783 1.00 92.19 86 LYS A C 1
ATOM 662 O O . LYS A 1 86 ? -1.401 -3.244 -16.732 1.00 92.19 86 LYS A O 1
ATOM 667 N N . ASP A 1 87 ? -2.120 -2.246 -14.864 1.00 90.94 87 ASP A N 1
ATOM 668 C CA . ASP A 1 87 ? -1.301 -1.048 -15.078 1.00 90.94 87 ASP A CA 1
ATOM 669 C C . ASP A 1 87 ? 0.167 -1.245 -14.686 1.00 90.94 87 ASP A C 1
ATOM 671 O O . ASP A 1 87 ? 1.051 -0.702 -15.358 1.00 90.94 87 ASP A O 1
ATOM 675 N N . LEU A 1 88 ? 0.436 -2.027 -13.635 1.00 89.06 88 LEU A N 1
ATOM 676 C CA . LEU A 1 88 ? 1.778 -2.249 -13.096 1.00 89.06 88 LEU A CA 1
ATOM 677 C C . LEU A 1 88 ? 2.453 -3.501 -13.668 1.00 89.06 88 LEU A C 1
ATOM 679 O O . LEU A 1 88 ? 3.570 -3.398 -14.154 1.00 89.06 88 LEU A O 1
ATOM 683 N N . LEU A 1 89 ? 1.835 -4.685 -13.592 1.00 88.06 89 LEU A N 1
ATOM 684 C CA . LEU A 1 89 ? 2.510 -5.942 -13.953 1.00 88.06 89 LEU A CA 1
ATOM 685 C C . LEU A 1 89 ? 2.522 -6.228 -15.454 1.00 88.06 89 LEU A C 1
ATOM 687 O O . LEU A 1 89 ? 3.487 -6.817 -15.928 1.00 88.06 89 LEU A O 1
ATOM 691 N N . MET A 1 90 ? 1.464 -5.861 -16.177 1.00 90.25 90 MET A N 1
ATOM 692 C CA . MET A 1 90 ? 1.356 -6.130 -17.616 1.00 90.25 90 MET A CA 1
ATOM 693 C C . MET A 1 90 ? 2.065 -5.090 -18.492 1.00 90.25 90 MET A C 1
ATOM 695 O O . MET A 1 90 ? 2.166 -5.302 -19.696 1.00 90.25 90 MET A O 1
ATOM 699 N N . ASN A 1 91 ? 2.570 -4.000 -17.906 1.00 87.00 91 ASN A N 1
ATOM 700 C CA . ASN A 1 91 ? 3.298 -2.961 -18.629 1.00 87.00 91 ASN A CA 1
ATOM 701 C C . ASN A 1 91 ? 4.733 -2.860 -18.109 1.00 87.00 91 ASN A C 1
ATOM 703 O O . ASN A 1 91 ? 4.946 -2.731 -16.903 1.00 87.00 91 ASN A O 1
ATOM 707 N N . ASP A 1 92 ? 5.704 -2.876 -19.020 1.00 80.81 92 ASP A N 1
ATOM 708 C CA . ASP A 1 92 ? 7.108 -2.578 -18.736 1.00 80.81 92 ASP A CA 1
ATOM 709 C C . ASP A 1 92 ? 7.411 -1.151 -19.211 1.00 80.81 92 ASP A C 1
ATOM 711 O O . ASP A 1 92 ? 7.361 -0.865 -20.407 1.00 80.81 92 ASP A O 1
ATOM 715 N N . ARG A 1 93 ? 7.671 -0.236 -18.270 1.00 82.06 93 ARG A N 1
ATOM 716 C CA . ARG A 1 93 ? 7.960 1.183 -18.566 1.00 82.06 93 ARG A CA 1
ATOM 717 C C . ARG A 1 93 ? 9.452 1.458 -18.694 1.00 82.06 93 ARG A C 1
ATOM 719 O O . ARG A 1 93 ? 9.852 2.360 -19.423 1.00 82.06 93 ARG A O 1
ATOM 726 N N . SER A 1 94 ? 10.273 0.678 -18.002 1.00 73.19 94 SER A N 1
ATOM 727 C CA . SER A 1 94 ? 11.723 0.706 -18.102 1.00 73.19 94 SER A CA 1
ATOM 728 C C . SER A 1 94 ? 12.217 -0.470 -18.938 1.00 73.19 94 SER A C 1
ATOM 730 O O . SER A 1 94 ? 11.943 -1.637 -18.661 1.00 73.19 94 SER A O 1
ATOM 732 N N . THR A 1 95 ? 12.988 -0.168 -19.979 1.00 66.69 95 THR A N 1
ATOM 733 C CA . THR A 1 95 ? 13.819 -1.174 -20.639 1.00 66.69 95 THR A CA 1
ATOM 734 C C . THR A 1 95 ? 15.015 -1.428 -19.730 1.00 66.69 95 THR A C 1
ATOM 736 O O . THR A 1 95 ? 15.913 -0.591 -19.662 1.00 66.69 95 THR A O 1
ATOM 739 N N . GLY A 1 96 ? 14.993 -2.533 -18.980 1.00 64.94 96 GLY A N 1
ATOM 740 C CA . GLY A 1 96 ? 16.075 -2.894 -18.060 1.00 64.94 96 GLY A CA 1
ATOM 741 C C . GLY A 1 96 ? 17.456 -2.875 -18.726 1.00 64.94 96 GLY A C 1
ATOM 742 O O . GLY A 1 96 ? 17.584 -3.123 -19.930 1.00 64.94 96 GLY A O 1
ATOM 743 N N . GLU A 1 97 ? 18.497 -2.581 -17.944 1.00 66.00 97 GLU A N 1
ATOM 744 C CA . GLU A 1 97 ? 19.869 -2.599 -18.446 1.00 66.00 97 GLU A CA 1
ATOM 745 C C . GLU A 1 97 ? 20.252 -4.006 -18.911 1.00 66.00 97 GLU A C 1
ATOM 747 O O . GLU A 1 97 ? 20.186 -4.985 -18.165 1.00 66.00 97 GLU A O 1
ATOM 752 N N . LYS A 1 98 ? 20.692 -4.113 -20.167 1.00 66.31 98 LYS A N 1
ATOM 753 C CA . LYS A 1 98 ? 21.194 -5.366 -20.739 1.00 66.31 98 LYS A CA 1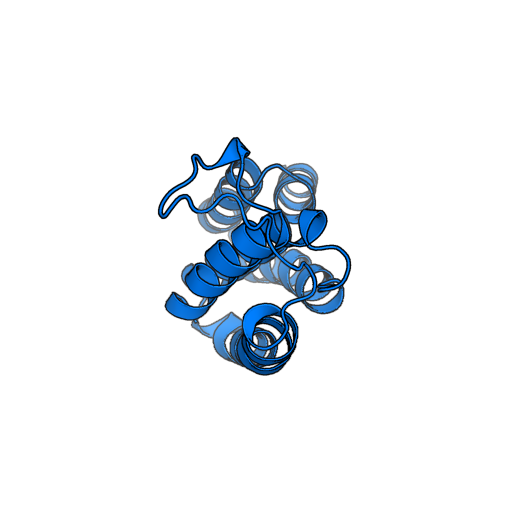
ATOM 754 C C . LYS A 1 98 ? 22.630 -5.601 -20.270 1.00 66.31 98 LYS A C 1
ATOM 756 O O . LYS A 1 98 ? 23.565 -5.512 -21.057 1.00 66.31 98 LYS A O 1
ATOM 761 N N . ASN A 1 99 ? 22.810 -5.883 -18.983 1.00 70.94 99 ASN A N 1
ATOM 762 C CA . ASN A 1 99 ? 24.125 -6.155 -18.394 1.00 70.94 99 ASN A CA 1
ATOM 763 C C . ASN A 1 99 ? 24.560 -7.633 -18.532 1.00 70.94 99 ASN A C 1
ATOM 765 O O . ASN A 1 99 ? 25.678 -7.981 -18.159 1.00 70.94 99 ASN A O 1
ATOM 769 N N . GLY A 1 100 ? 23.690 -8.507 -19.062 1.00 72.75 100 GLY A N 1
ATOM 770 C CA . GLY A 1 100 ? 23.958 -9.937 -19.264 1.00 72.75 100 GLY A CA 1
ATOM 771 C C . GLY A 1 100 ? 24.041 -10.763 -17.973 1.00 72.75 100 GLY A C 1
ATOM 772 O O . GLY A 1 100 ? 24.299 -11.965 -18.040 1.00 72.75 100 GLY A O 1
ATOM 773 N N . LYS A 1 101 ? 23.819 -10.150 -16.803 1.00 79.19 101 LYS A N 1
ATOM 774 C CA . LYS A 1 101 ? 23.821 -10.831 -15.507 1.00 79.19 101 LYS A CA 1
ATOM 775 C C . LYS A 1 101 ? 22.446 -11.446 -15.242 1.00 79.19 101 LYS A C 1
ATOM 777 O O . LYS A 1 101 ? 21.418 -10.821 -15.477 1.00 79.19 101 LYS A O 1
ATOM 782 N N . LEU A 1 102 ? 22.432 -12.673 -14.718 1.00 82.12 102 LEU A N 1
ATOM 783 C CA . LEU A 1 102 ? 21.198 -13.355 -14.303 1.00 82.12 102 LEU A CA 1
ATOM 784 C C . LEU A 1 102 ? 20.646 -12.815 -12.972 1.00 82.12 102 LEU A C 1
ATOM 786 O O . LEU A 1 102 ? 19.449 -12.904 -12.717 1.00 82.12 102 LEU A O 1
ATOM 790 N N . TRP A 1 103 ? 21.525 -12.287 -12.119 1.00 84.56 103 TRP A N 1
ATOM 791 C CA . TRP A 1 103 ? 21.194 -11.803 -10.785 1.00 84.56 103 TRP A CA 1
ATOM 792 C C . TRP A 1 103 ? 21.901 -10.479 -10.518 1.00 84.56 103 TRP A C 1
ATOM 794 O O . TRP A 1 103 ? 23.079 -10.327 -10.852 1.00 84.56 103 TRP A O 1
ATOM 804 N N . SER A 1 104 ? 21.182 -9.562 -9.882 1.00 82.44 104 SER A N 1
ATOM 805 C CA . SER A 1 104 ? 21.692 -8.283 -9.400 1.00 82.44 104 SER A CA 1
ATOM 806 C C . SER A 1 104 ? 21.277 -8.100 -7.936 1.00 82.44 104 SER A C 1
ATOM 808 O O . SER A 1 104 ? 20.220 -8.600 -7.544 1.00 82.44 104 SER A O 1
ATOM 810 N N . PRO A 1 105 ? 22.110 -7.442 -7.116 1.00 85.19 105 PRO A N 1
ATOM 811 C CA . PRO A 1 105 ? 21.755 -7.067 -5.751 1.00 85.19 105 PRO A CA 1
ATOM 812 C C . PRO A 1 105 ? 20.619 -6.028 -5.737 1.00 85.19 105 PRO A C 1
ATOM 814 O O . PRO A 1 105 ? 20.400 -5.334 -6.731 1.00 85.19 105 PRO A O 1
ATOM 817 N N . ASP A 1 106 ? 19.891 -5.932 -4.619 1.00 79.44 106 ASP A N 1
ATOM 818 C CA . ASP A 1 106 ? 18.658 -5.134 -4.496 1.00 79.44 106 ASP A CA 1
ATOM 819 C C . ASP A 1 106 ? 18.865 -3.644 -4.826 1.00 79.44 106 ASP A C 1
ATOM 821 O O . ASP A 1 106 ? 17.950 -2.988 -5.322 1.00 79.44 106 ASP A O 1
ATOM 825 N N . GLU A 1 107 ? 20.068 -3.110 -4.599 1.00 82.38 107 GLU A N 1
ATOM 826 C CA . GLU A 1 107 ? 20.433 -1.720 -4.894 1.00 82.38 107 GLU A CA 1
ATOM 827 C C . GLU A 1 107 ? 20.530 -1.423 -6.399 1.00 82.38 107 GLU A C 1
ATOM 829 O O . GLU A 1 107 ? 20.379 -0.274 -6.810 1.00 82.38 107 GLU A O 1
ATOM 834 N N . GLU A 1 108 ? 20.777 -2.447 -7.220 1.00 81.00 108 GLU A N 1
ATOM 835 C CA . GLU A 1 108 ? 20.857 -2.347 -8.684 1.00 81.00 108 GLU A CA 1
ATOM 836 C C . GLU A 1 108 ? 19.495 -2.595 -9.361 1.00 81.00 108 GLU A C 1
ATOM 838 O O . GLU A 1 108 ? 19.363 -2.475 -10.581 1.00 81.00 108 GLU A O 1
ATOM 843 N N . VAL A 1 109 ? 18.464 -2.962 -8.592 1.00 84.88 109 VAL A N 1
ATOM 844 C CA . VAL A 1 109 ? 17.130 -3.258 -9.121 1.00 84.88 109 VAL A CA 1
ATOM 845 C C . VAL A 1 109 ? 16.379 -1.959 -9.402 1.00 84.88 109 VAL A C 1
ATOM 847 O O . VAL A 1 109 ? 16.274 -1.078 -8.550 1.00 84.88 109 VAL A O 1
ATOM 850 N N . SER A 1 110 ? 15.791 -1.847 -10.598 1.00 84.56 110 SER A N 1
ATOM 851 C CA . SER A 1 110 ? 15.040 -0.645 -10.959 1.00 84.56 110 SER A CA 1
ATOM 852 C C . SER A 1 110 ? 13.825 -0.429 -10.038 1.00 84.56 110 SER A C 1
ATOM 854 O O . SER A 1 110 ? 13.189 -1.398 -9.598 1.00 84.56 110 SER A O 1
ATOM 856 N N . PRO A 1 111 ? 13.422 0.833 -9.787 1.00 84.44 111 PRO A N 1
ATOM 857 C CA . PRO A 1 111 ? 12.258 1.138 -8.954 1.00 84.44 111 PRO A CA 1
ATOM 858 C C . PRO A 1 111 ? 10.970 0.452 -9.423 1.00 84.44 111 PRO A C 1
ATOM 860 O O . PRO A 1 111 ? 10.128 0.074 -8.610 1.00 84.44 111 PRO A O 1
ATOM 863 N N . GLU A 1 112 ? 10.818 0.249 -10.733 1.00 84.19 112 GLU A N 1
ATOM 864 C CA . GLU A 1 112 ? 9.681 -0.464 -11.311 1.00 84.19 112 GLU A CA 1
ATOM 865 C C . GLU A 1 112 ? 9.674 -1.949 -10.934 1.00 84.19 112 GLU A C 1
ATOM 867 O O . GLU A 1 112 ? 8.630 -2.485 -10.557 1.00 84.19 112 GLU A O 1
ATOM 872 N N . VAL A 1 113 ? 10.826 -2.623 -10.998 1.00 85.56 113 VAL A N 1
ATOM 873 C CA . VAL A 1 113 ? 10.935 -4.038 -10.620 1.00 85.56 113 VAL A CA 1
ATOM 874 C C . VAL A 1 113 ? 10.687 -4.209 -9.121 1.00 85.56 113 VAL A C 1
ATOM 876 O O . VAL A 1 113 ? 9.951 -5.120 -8.728 1.00 85.56 113 VAL A O 1
ATOM 879 N N . LEU A 1 114 ? 11.198 -3.297 -8.287 1.00 85.56 114 LEU A N 1
ATOM 880 C CA . LEU A 1 114 ? 10.869 -3.258 -6.860 1.00 85.56 114 LEU A CA 1
ATOM 881 C C . LEU A 1 114 ? 9.360 -3.069 -6.647 1.00 85.56 114 LEU A C 1
ATOM 883 O O . LEU A 1 114 ? 8.735 -3.858 -5.936 1.00 85.56 114 LEU A O 1
ATOM 887 N N . ALA A 1 115 ? 8.730 -2.095 -7.31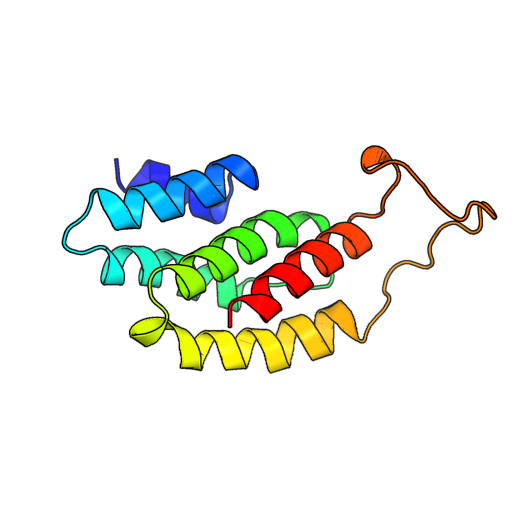0 1.00 83.19 115 ALA A N 1
ATOM 888 C CA . ALA A 1 115 ? 7.284 -1.880 -7.219 1.00 83.19 115 ALA A CA 1
ATOM 889 C C . ALA A 1 115 ? 6.482 -3.124 -7.646 1.00 83.19 115 ALA A C 1
ATOM 891 O O . ALA A 1 115 ? 5.529 -3.508 -6.964 1.00 83.19 115 ALA A O 1
ATOM 892 N N . LYS A 1 116 ? 6.897 -3.815 -8.716 1.00 86.44 116 LYS A N 1
ATOM 893 C CA . LYS A 1 116 ? 6.311 -5.092 -9.161 1.00 86.44 116 LYS A CA 1
ATOM 894 C C . LYS A 1 116 ? 6.461 -6.192 -8.109 1.00 86.44 116 LYS A C 1
ATOM 896 O O . LYS A 1 116 ? 5.509 -6.945 -7.890 1.00 86.44 116 LYS A O 1
ATOM 901 N N . HIS A 1 117 ? 7.609 -6.284 -7.437 1.00 85.56 117 HIS A N 1
ATOM 902 C CA . HIS A 1 117 ? 7.826 -7.230 -6.340 1.00 85.56 117 HIS A CA 1
ATOM 903 C C . HIS A 1 117 ? 6.830 -6.994 -5.192 1.00 85.56 117 HIS A C 1
ATOM 905 O O . HIS A 1 117 ? 6.107 -7.914 -4.799 1.00 85.56 117 HIS A O 1
ATOM 911 N N . PHE A 1 118 ? 6.707 -5.752 -4.716 1.00 81.38 118 PHE A N 1
ATOM 912 C CA . PHE A 1 118 ? 5.752 -5.407 -3.657 1.00 81.38 118 PHE A CA 1
ATOM 913 C C . PHE A 1 118 ? 4.292 -5.566 -4.101 1.00 81.38 118 PHE A C 1
ATOM 915 O O . PHE A 1 118 ? 3.478 -6.093 -3.345 1.00 81.38 118 PHE A O 1
ATOM 922 N N . GLY A 1 119 ? 3.958 -5.210 -5.344 1.00 69.25 119 GLY A N 1
ATOM 923 C CA . GLY A 1 119 ? 2.624 -5.424 -5.909 1.00 69.25 119 GLY A CA 1
ATOM 924 C C . GLY A 1 119 ? 2.223 -6.904 -5.929 1.00 69.25 119 GLY A C 1
ATOM 925 O O . GLY A 1 119 ? 1.095 -7.253 -5.574 1.00 69.25 119 GLY A O 1
ATOM 926 N N . ARG A 1 120 ? 3.157 -7.805 -6.263 1.00 75.56 120 ARG A N 1
ATOM 927 C CA . ARG A 1 120 ? 2.932 -9.262 -6.190 1.00 75.56 120 ARG A CA 1
ATOM 928 C C . ARG A 1 120 ? 2.693 -9.738 -4.762 1.00 75.56 120 ARG A C 1
ATOM 930 O O . ARG A 1 120 ? 1.849 -10.611 -4.559 1.00 75.56 120 ARG A O 1
ATOM 937 N N . GLN A 1 121 ? 3.399 -9.169 -3.787 1.00 74.00 121 GLN A N 1
ATOM 938 C CA . GLN A 1 121 ? 3.175 -9.495 -2.383 1.00 74.00 121 GLN A CA 1
ATOM 939 C C . GLN A 1 121 ? 1.775 -9.064 -1.930 1.00 74.00 121 GLN A C 1
ATOM 941 O O . GLN A 1 121 ? 1.078 -9.868 -1.317 1.00 74.00 121 GLN A O 1
ATOM 946 N N . SER A 1 122 ? 1.315 -7.865 -2.304 1.00 67.69 122 SER A N 1
ATOM 947 C CA . SER A 1 122 ? -0.050 -7.409 -1.996 1.00 67.69 122 SER A CA 1
ATOM 948 C C . SER A 1 122 ? -1.123 -8.276 -2.665 1.00 67.69 122 SER A C 1
ATOM 950 O O . SER A 1 122 ? -2.151 -8.540 -2.051 1.00 67.69 122 SER A O 1
ATOM 952 N N . ARG A 1 123 ? -0.868 -8.808 -3.872 1.00 60.72 123 ARG A N 1
ATOM 953 C CA . ARG A 1 123 ? -1.771 -9.764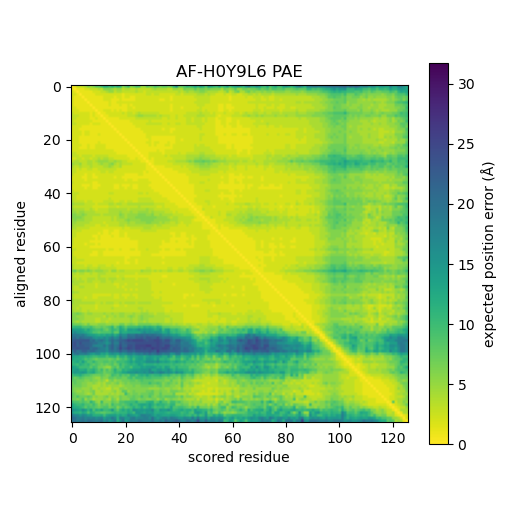 -4.543 1.00 60.72 123 ARG A CA 1
ATOM 954 C C . ARG A 1 123 ? -1.914 -11.090 -3.793 1.00 60.72 123 ARG A C 1
ATOM 956 O O . ARG A 1 123 ? -2.990 -11.663 -3.818 1.00 60.72 123 ARG A O 1
ATOM 963 N N . ARG A 1 124 ? -0.855 -11.607 -3.161 1.00 59.44 124 ARG A N 1
ATOM 964 C CA . ARG A 1 124 ? -0.929 -12.879 -2.411 1.00 59.44 124 ARG A CA 1
ATOM 965 C C . ARG A 1 124 ? -1.815 -12.797 -1.168 1.00 59.44 124 ARG A C 1
ATOM 967 O O . ARG A 1 124 ? -2.176 -13.835 -0.629 1.00 59.44 124 ARG A O 1
ATOM 974 N N . ILE A 1 125 ? -2.092 -11.584 -0.698 1.00 56.66 125 ILE A N 1
ATOM 975 C CA . ILE A 1 125 ? -2.794 -11.316 0.558 1.00 56.66 125 ILE A CA 1
ATOM 976 C C . ILE A 1 125 ? -4.259 -10.888 0.312 1.00 56.66 125 ILE A C 1
ATOM 978 O O . ILE A 1 125 ? -5.034 -10.789 1.259 1.00 56.66 125 ILE A O 1
ATOM 982 N N . ALA A 1 126 ? -4.633 -10.640 -0.947 1.00 54.19 126 ALA A N 1
ATOM 983 C CA . ALA A 1 126 ? -5.975 -10.250 -1.386 1.00 54.19 126 ALA A CA 1
ATOM 984 C C . ALA A 1 126 ? -6.773 -11.447 -1.920 1.00 54.19 126 ALA A C 1
ATOM 986 O O . ALA A 1 126 ? -8.014 -11.439 -1.748 1.00 54.19 126 ALA A O 1
#

Secondary structure (DSSP, 8-state):
-HHHHHHHHHHS-HHHHHHHHHHHHHH-TTHHHHHHHHHHHHHHS--TT-GGGTHHHHHHHHHHHHH-HHHHHHHHHHHIIIIIIIIIIS---S-------S---GGGS-HHHHHHHHHHHHHHH-

Radius of gyration: 15.11 Å; Cα contacts (8 Å, |Δi|>4): 139; chains: 1; bounding box: 38×25×40 Å

pLDDT: mean 88.94, std 9.68, range [54.19, 97.5]

Nearest PDB structures (foldseek):
  5hdt-assembly1_A  TM=9.789E-01  e=1.239E-09  Homo sapiens
  5hdt-assembly2_B  TM=9.779E-01  e=4.207E-09  Homo sapiens
  4m7c-assembly1_B  TM=2.097E-01  e=9.325E+00  Homo sapiens

Foldseek 3Di:
DLVVLLCCLQPNDLVSNLVSLVCLLPPDPPSLVSLCVNLVVLLVPDDQVCLLNQNSSLSNLLNSCQSCVVNCVVVLVVSLVPPLVPPQVVDDPDPQDPPVDPDDPPVNDDSSVSSNVSSVSSVVSD

Organism: Homo sapiens (NCBI:txid9606)